Protein AF-A0A529LBP1-F1 (afdb_monomer_lite)

Sequence (134 aa):
TMLRDTFPTLLDEMVVPASADIWESSRFALDLPATAPKAAGGLAQATYELFAGIIEFGLANNLSGIVTVTDTRIERILRLATWPLSRIGQPKQVGNTEAVAGFLDISYASLLRIRWRGRLNGPVLWQPVLIQSA

Structure (mmCIF, N/CA/C/O backbone):
data_AF-A0A529LBP1-F1
#
_entry.id   AF-A0A529LBP1-F1
#
loop_
_atom_site.group_PDB
_atom_site.id
_atom_site.type_symbol
_atom_site.label_atom_id
_atom_site.label_alt_id
_atom_site.label_comp_id
_atom_site.label_asym_id
_atom_site.label_entity_id
_atom_site.label_seq_id
_atom_site.pdbx_PDB_ins_code
_atom_site.Cartn_x
_atom_site.Cartn_y
_atom_site.Cartn_z
_atom_site.occupancy
_atom_site.B_iso_or_equiv
_atom_site.auth_seq_id
_atom_site.auth_comp_id
_atom_site.auth_asym_id
_atom_site.auth_atom_id
_atom_site.pdbx_PDB_model_num
ATOM 1 N N . THR A 1 1 ? -3.919 -4.952 16.369 1.00 86.25 1 THR A N 1
ATOM 2 C CA . THR A 1 1 ? -3.202 -4.372 15.209 1.00 86.25 1 THR A CA 1
ATOM 3 C C . THR A 1 1 ? -2.864 -2.945 15.555 1.00 86.25 1 THR A C 1
ATOM 5 O O . THR A 1 1 ? -3.621 -2.334 16.299 1.00 86.25 1 THR A O 1
ATOM 8 N N . MET A 1 2 ? -1.767 -2.393 15.042 1.00 93.12 2 MET A N 1
ATOM 9 C CA . MET A 1 2 ? -1.345 -1.019 15.344 1.00 93.12 2 MET A CA 1
ATOM 10 C C . MET A 1 2 ? -2.481 -0.012 15.090 1.00 93.12 2 MET A C 1
ATOM 12 O O . MET A 1 2 ? -2.735 0.857 15.917 1.00 93.12 2 MET A O 1
ATOM 16 N N . LEU A 1 3 ? -3.236 -0.169 14.005 1.00 93.06 3 LEU A N 1
ATOM 17 C CA . LEU A 1 3 ? -4.416 0.633 13.702 1.00 93.06 3 LEU A CA 1
ATOM 18 C C . LEU A 1 3 ? -5.468 0.560 14.816 1.00 93.06 3 LEU A C 1
ATOM 20 O O . LEU A 1 3 ? -5.933 1.595 15.275 1.00 93.06 3 LEU A O 1
ATOM 24 N N . ARG A 1 4 ? -5.827 -0.642 15.280 1.00 91.38 4 ARG A N 1
ATOM 25 C CA . ARG A 1 4 ? -6.827 -0.824 16.345 1.00 91.38 4 ARG A CA 1
ATOM 26 C C . ARG A 1 4 ? -6.322 -0.327 17.701 1.00 91.38 4 ARG A C 1
ATOM 28 O O . ARG A 1 4 ? -7.075 0.295 18.438 1.00 91.38 4 ARG A O 1
ATOM 35 N N . ASP A 1 5 ? -5.068 -0.624 18.021 1.00 92.62 5 ASP A N 1
ATOM 36 C CA . ASP A 1 5 ? -4.536 -0.494 19.379 1.00 92.62 5 ASP A CA 1
ATOM 37 C C . ASP A 1 5 ? -3.892 0.884 19.615 1.00 92.62 5 ASP A C 1
ATOM 39 O O . ASP A 1 5 ? -3.828 1.356 20.746 1.00 92.62 5 ASP A O 1
ATOM 43 N N . THR A 1 6 ? -3.408 1.545 18.557 1.00 93.69 6 THR A N 1
ATOM 44 C CA . THR A 1 6 ? -2.696 2.838 18.624 1.00 93.69 6 THR A CA 1
ATOM 45 C C . THR A 1 6 ? -3.434 3.965 17.910 1.00 93.69 6 THR A C 1
ATOM 47 O O . THR A 1 6 ? -3.419 5.098 18.388 1.00 93.69 6 THR A O 1
ATOM 50 N N . PHE A 1 7 ? -4.111 3.680 16.795 1.00 94.06 7 PHE A N 1
ATOM 51 C CA . PHE A 1 7 ? -4.815 4.696 16.002 1.00 94.06 7 PHE A CA 1
ATOM 52 C C . PHE A 1 7 ? -6.329 4.451 15.870 1.00 94.06 7 PHE A C 1
ATOM 54 O O . PHE A 1 7 ? -6.876 4.669 14.784 1.00 94.06 7 PHE A O 1
ATOM 61 N N . PRO A 1 8 ? -7.050 4.048 16.940 1.00 92.81 8 PRO A N 1
ATOM 62 C CA . PRO A 1 8 ? -8.471 3.712 16.835 1.00 92.81 8 PRO A CA 1
ATOM 63 C C . PRO A 1 8 ? -9.316 4.901 16.372 1.00 92.81 8 PRO A C 1
ATOM 65 O O . PRO A 1 8 ? -10.350 4.725 15.739 1.00 92.81 8 PRO A O 1
ATOM 68 N N . THR A 1 9 ? -8.861 6.128 16.630 1.00 93.31 9 THR A N 1
ATOM 69 C CA . THR A 1 9 ? -9.552 7.341 16.194 1.00 93.31 9 THR A CA 1
ATOM 70 C C . THR A 1 9 ? -9.595 7.487 14.675 1.00 93.31 9 THR A C 1
ATOM 72 O O . THR A 1 9 ? -10.489 8.170 14.193 1.00 93.31 9 THR A O 1
ATOM 75 N N . LEU A 1 10 ? -8.703 6.854 13.904 1.00 94.69 10 LEU A N 1
ATOM 76 C CA . LEU A 1 10 ? -8.710 6.907 12.433 1.00 94.69 10 LEU A CA 1
ATOM 77 C C . LEU A 1 10 ? -9.764 5.994 11.786 1.00 94.69 10 LEU A C 1
ATOM 79 O O . LEU A 1 10 ? -9.884 5.975 10.563 1.00 94.69 10 LEU A O 1
ATOM 83 N N . LEU A 1 11 ? -10.503 5.230 12.591 1.00 92.06 11 LEU A N 1
ATOM 84 C CA . LEU A 1 11 ? -11.530 4.302 12.123 1.00 92.06 11 LEU A CA 1
ATOM 85 C C . LEU A 1 11 ? -12.916 4.931 11.990 1.00 92.06 11 LEU A C 1
ATOM 87 O O . LEU A 1 11 ? -13.785 4.329 11.374 1.00 92.06 11 LEU A O 1
ATOM 91 N N . ASP A 1 12 ? -13.127 6.124 12.551 1.00 87.88 12 ASP A N 1
ATOM 92 C CA . ASP A 1 12 ? -14.468 6.697 12.722 1.00 87.88 12 ASP A CA 1
ATOM 93 C C . ASP A 1 12 ? -15.430 5.661 13.344 1.00 87.88 12 ASP A C 1
ATOM 95 O O . ASP A 1 12 ? -15.119 5.098 14.393 1.00 87.88 12 ASP A O 1
ATOM 99 N N . GLU A 1 13 ? -16.577 5.398 12.712 1.00 80.88 13 GLU A N 1
ATOM 100 C CA . GLU A 1 13 ? -17.546 4.372 13.130 1.00 80.88 13 GLU A CA 1
ATOM 101 C C . GLU A 1 13 ? -17.334 3.021 12.420 1.00 80.88 13 GLU A C 1
ATOM 103 O O . GLU A 1 13 ? -18.110 2.081 12.602 1.00 80.88 13 GLU A O 1
ATOM 108 N N . MET A 1 14 ? -16.289 2.901 11.596 1.00 81.31 14 MET A N 1
ATOM 109 C CA . MET A 1 14 ? -16.018 1.703 10.808 1.00 81.31 14 MET A CA 1
ATOM 110 C C . MET A 1 14 ? -15.225 0.672 11.611 1.00 81.31 14 MET A C 1
ATOM 112 O O . MET A 1 14 ? -14.295 0.980 12.356 1.00 81.31 14 MET A O 1
ATOM 116 N N . VAL A 1 15 ? -15.549 -0.603 11.410 1.00 77.25 15 VAL A N 1
ATOM 117 C CA . VAL A 1 15 ? -14.772 -1.709 11.976 1.00 77.25 15 VAL A CA 1
ATOM 118 C C . VAL A 1 15 ? -13.594 -2.014 11.053 1.00 77.25 15 VAL A C 1
ATOM 120 O O . VAL A 1 15 ? -13.755 -2.102 9.836 1.00 77.25 15 VAL A O 1
ATOM 123 N N . VAL A 1 16 ? -12.403 -2.209 11.629 1.00 78.00 16 VAL A N 1
ATOM 124 C 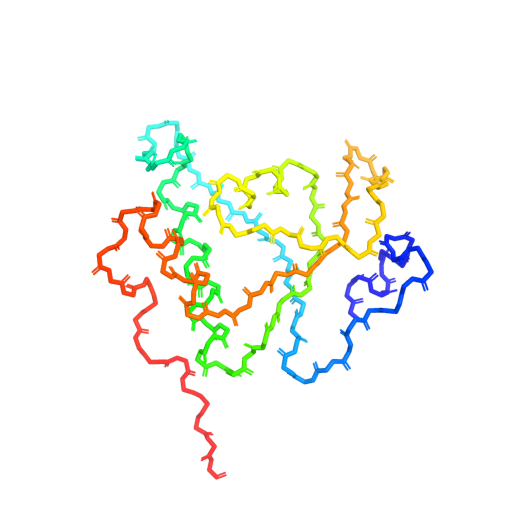CA . VAL A 1 16 ? -11.232 -2.687 10.874 1.00 78.00 16 VAL A CA 1
ATOM 125 C C . VAL A 1 16 ? -11.577 -4.023 10.216 1.00 78.00 16 VAL A C 1
ATOM 127 O O . VAL A 1 16 ? -11.956 -4.944 10.948 1.00 78.00 16 VAL A O 1
ATOM 130 N N . PRO A 1 17 ? -11.385 -4.179 8.894 1.00 76.38 17 PRO A N 1
ATOM 131 C CA . PRO A 1 17 ? -11.466 -5.484 8.256 1.00 76.38 17 PRO A CA 1
ATOM 132 C C . PRO A 1 17 ? -10.523 -6.461 8.965 1.00 76.38 17 PRO A C 1
ATOM 134 O O . PRO A 1 17 ? -9.308 -6.275 8.974 1.00 76.38 17 PRO A O 1
ATOM 137 N N . ALA A 1 18 ? -11.094 -7.468 9.621 1.00 80.62 18 ALA A N 1
ATOM 138 C CA . ALA A 1 18 ? -10.356 -8.471 10.372 1.00 80.62 18 ALA A CA 1
ATOM 139 C C . ALA A 1 18 ? -10.610 -9.829 9.721 1.00 80.62 18 ALA A C 1
ATOM 141 O O . ALA A 1 18 ? -11.599 -10.495 10.017 1.00 80.62 18 ALA A O 1
ATOM 142 N N . SER A 1 19 ? -9.726 -10.196 8.800 1.00 90.88 19 SER A N 1
ATOM 143 C CA . SER A 1 19 ? -9.754 -11.472 8.092 1.00 90.88 19 SER A CA 1
ATOM 144 C C . SER A 1 19 ? -8.332 -12.006 7.945 1.00 90.88 19 SER A C 1
ATOM 146 O O . SER A 1 19 ? -7.375 -11.233 7.973 1.00 90.88 19 SER A O 1
ATOM 148 N N . ALA A 1 20 ? -8.182 -13.324 7.817 1.00 93.44 20 ALA A N 1
ATOM 149 C CA . ALA A 1 20 ? -6.873 -13.976 7.728 1.00 93.44 20 ALA A CA 1
ATOM 150 C C . ALA A 1 20 ? -6.090 -13.592 6.453 1.00 93.44 20 ALA A C 1
ATOM 152 O O . ALA A 1 20 ? -4.861 -13.634 6.447 1.00 93.44 20 ALA A O 1
ATOM 153 N N . ASP A 1 21 ? -6.801 -13.187 5.401 1.00 95.88 21 ASP A N 1
ATOM 154 C CA . ASP A 1 21 ? -6.281 -12.736 4.107 1.00 95.88 21 ASP A CA 1
ATOM 155 C C . ASP A 1 21 ? -6.076 -11.208 4.030 1.00 95.88 21 ASP A C 1
ATOM 157 O O . ASP A 1 21 ? -5.724 -10.687 2.971 1.00 95.88 21 ASP A O 1
ATOM 161 N N . ILE A 1 22 ? -6.279 -10.477 5.134 1.00 95.81 22 ILE A N 1
ATOM 162 C CA . ILE A 1 22 ? -6.049 -9.030 5.217 1.00 95.81 22 ILE A CA 1
ATOM 163 C C . ILE A 1 22 ? -4.988 -8.752 6.272 1.00 95.81 22 ILE A C 1
ATOM 165 O O . ILE A 1 22 ? -5.192 -8.987 7.464 1.00 95.81 22 ILE A O 1
ATOM 169 N N . TRP A 1 23 ? -3.844 -8.232 5.839 1.00 96.50 23 TRP A N 1
ATOM 170 C CA . TRP A 1 23 ? -2.719 -7.955 6.733 1.00 96.50 23 TRP A CA 1
ATOM 171 C C . TRP A 1 23 ? -2.558 -6.465 6.990 1.00 96.50 23 TRP A C 1
ATOM 173 O O . TRP A 1 23 ? -3.008 -5.627 6.216 1.00 96.50 23 TRP A O 1
ATOM 183 N N . GLU A 1 24 ? -1.894 -6.119 8.088 1.00 95.81 24 GLU A N 1
ATOM 184 C CA . GLU A 1 24 ? -1.532 -4.736 8.375 1.00 95.81 24 GLU A CA 1
ATOM 185 C C . GLU A 1 24 ? -0.090 -4.451 7.940 1.00 95.81 24 GLU A C 1
ATOM 187 O O . GLU A 1 24 ? 0.824 -5.194 8.299 1.00 95.81 24 GLU A O 1
ATOM 192 N N . SER A 1 25 ? 0.133 -3.348 7.219 1.00 95.38 25 SER A N 1
ATOM 193 C CA . SER A 1 25 ? 1.479 -2.848 6.917 1.00 95.38 25 SER A CA 1
ATOM 194 C C . SER A 1 25 ? 1.787 -1.538 7.638 1.00 95.38 25 SER A C 1
ATOM 196 O O . SER A 1 25 ? 0.925 -0.680 7.854 1.00 95.38 25 SER A O 1
ATOM 198 N N . SER A 1 26 ? 3.068 -1.350 7.948 1.00 93.56 26 SER A N 1
ATOM 199 C CA . SER A 1 26 ? 3.616 -0.113 8.505 1.00 93.56 26 SER A CA 1
ATOM 200 C C . SER A 1 26 ? 4.997 0.178 7.908 1.00 93.56 26 SER A C 1
ATOM 202 O O . SER A 1 26 ? 5.586 -0.676 7.249 1.00 93.56 26 SER A O 1
ATOM 204 N N . ARG A 1 27 ? 5.524 1.385 8.157 1.00 91.31 27 ARG A N 1
ATOM 205 C CA . ARG A 1 27 ? 6.894 1.801 7.791 1.00 91.31 27 ARG A CA 1
ATOM 206 C C . ARG A 1 27 ? 7.208 1.762 6.289 1.00 91.31 27 ARG A C 1
ATOM 208 O O . ARG A 1 27 ? 8.268 1.295 5.882 1.00 91.31 27 ARG A O 1
ATOM 215 N N . PHE A 1 28 ? 6.329 2.319 5.459 1.00 89.62 28 PHE A N 1
ATOM 216 C CA . PHE A 1 28 ? 6.697 2.624 4.076 1.00 89.62 28 PHE A CA 1
ATOM 217 C C . PHE A 1 28 ? 7.776 3.708 4.047 1.00 89.62 28 PHE A C 1
ATOM 219 O O . PHE A 1 28 ? 7.510 4.863 4.373 1.00 89.62 28 PHE A O 1
ATOM 226 N N . ALA A 1 29 ? 8.993 3.327 3.670 1.00 91.81 29 ALA A N 1
ATOM 227 C CA . ALA A 1 29 ? 10.142 4.217 3.638 1.00 91.81 29 ALA A CA 1
ATOM 228 C C . ALA A 1 29 ? 11.037 3.898 2.439 1.00 91.81 29 ALA A C 1
ATOM 230 O O . ALA A 1 29 ? 11.190 2.743 2.046 1.00 91.81 29 ALA A O 1
ATOM 231 N N . LEU A 1 30 ? 11.622 4.946 1.867 1.00 91.75 30 LEU A N 1
ATOM 232 C CA . LEU A 1 30 ? 12.596 4.877 0.787 1.00 91.75 30 LEU A CA 1
ATOM 233 C C . LEU A 1 30 ? 13.689 5.894 1.097 1.00 91.75 30 LEU A C 1
ATOM 235 O O . LEU A 1 30 ? 13.382 7.066 1.312 1.00 91.75 30 LEU A O 1
ATOM 239 N N . ASP A 1 31 ? 14.938 5.447 1.096 1.00 94.19 31 ASP A N 1
ATOM 240 C CA . ASP A 1 31 ? 16.102 6.326 1.148 1.00 94.19 31 ASP A CA 1
ATOM 241 C C . ASP A 1 31 ? 16.683 6.427 -0.262 1.00 94.19 31 ASP A C 1
ATOM 243 O O . ASP A 1 31 ? 17.183 5.446 -0.814 1.00 94.19 31 ASP A O 1
ATOM 247 N N . LEU A 1 32 ? 16.497 7.583 -0.900 1.00 91.94 32 LEU A N 1
ATOM 248 C CA . LEU A 1 32 ? 16.807 7.779 -2.311 1.00 91.94 32 LEU A CA 1
ATOM 249 C C . LEU A 1 32 ? 17.583 9.080 -2.511 1.00 91.94 32 LEU A C 1
ATOM 251 O O . LEU A 1 32 ? 17.141 10.129 -2.033 1.00 91.94 32 LEU A O 1
ATOM 255 N N . PRO A 1 33 ? 18.677 9.066 -3.293 1.00 92.50 33 PRO A N 1
ATOM 256 C CA . PRO A 1 33 ? 19.356 10.295 -3.675 1.00 92.50 33 PRO A CA 1
ATOM 257 C C . PRO A 1 33 ? 18.473 11.142 -4.604 1.00 92.50 33 PRO A C 1
ATOM 259 O O . PRO A 1 33 ? 17.595 10.634 -5.305 1.00 92.50 33 PRO A O 1
ATOM 262 N N . ALA A 1 34 ? 18.747 12.447 -4.687 1.00 88.56 34 ALA A N 1
ATOM 263 C CA . ALA A 1 34 ? 18.018 13.357 -5.581 1.00 88.56 34 ALA A CA 1
ATOM 264 C C . ALA A 1 34 ? 18.104 12.947 -7.067 1.00 88.56 34 ALA A C 1
ATOM 266 O O . ALA A 1 34 ? 17.190 13.220 -7.844 1.00 88.56 34 ALA A O 1
ATOM 267 N N . THR A 1 35 ? 19.181 12.257 -7.443 1.00 92.19 35 THR A N 1
ATOM 268 C CA . THR A 1 35 ? 19.445 11.729 -8.788 1.00 92.19 35 THR A CA 1
ATOM 269 C C . THR A 1 35 ? 18.751 10.395 -9.074 1.00 92.19 35 THR A C 1
ATOM 271 O O . THR A 1 35 ? 18.932 9.845 -10.160 1.00 92.19 35 THR A O 1
ATOM 274 N N . ALA A 1 36 ? 17.973 9.854 -8.128 1.00 92.81 36 ALA A N 1
ATOM 275 C CA . ALA A 1 36 ? 17.315 8.565 -8.295 1.00 92.81 36 ALA A CA 1
ATOM 276 C C . ALA A 1 36 ? 16.426 8.543 -9.557 1.00 92.81 36 ALA A C 1
ATOM 278 O O . ALA A 1 36 ? 15.663 9.495 -9.782 1.00 92.81 36 ALA A O 1
ATOM 279 N N . PRO A 1 37 ? 16.468 7.451 -10.349 1.00 92.00 37 PRO A N 1
ATOM 280 C CA . PRO A 1 37 ? 15.664 7.317 -11.555 1.00 92.00 37 PRO A CA 1
ATOM 281 C C . PRO A 1 37 ? 14.181 7.563 -11.284 1.00 92.00 37 PRO A C 1
ATOM 283 O O . PRO A 1 37 ? 13.621 7.094 -10.287 1.00 92.00 37 PRO A O 1
ATOM 286 N N . LYS A 1 38 ? 13.532 8.303 -12.184 1.00 92.94 38 LYS A N 1
ATOM 287 C CA . LYS A 1 38 ? 12.092 8.563 -12.140 1.00 92.94 38 LYS A CA 1
ATOM 288 C C . LYS A 1 38 ? 11.372 7.720 -13.186 1.00 92.94 38 LYS A C 1
ATOM 290 O O . LYS A 1 38 ? 11.859 7.555 -14.302 1.00 92.94 38 LYS A O 1
ATOM 295 N N . ALA A 1 39 ? 10.190 7.235 -12.831 1.00 91.88 39 ALA A N 1
ATOM 296 C CA . ALA A 1 39 ? 9.279 6.555 -13.744 1.00 91.88 39 ALA A CA 1
ATOM 297 C C . ALA A 1 39 ? 8.097 7.475 -14.108 1.00 91.88 39 ALA A C 1
ATOM 299 O O . ALA A 1 39 ? 8.176 8.702 -13.966 1.00 91.88 39 ALA A O 1
ATOM 300 N N . ALA A 1 40 ? 6.999 6.915 -14.630 1.00 87.50 40 ALA A N 1
ATOM 301 C CA . ALA A 1 40 ? 5.842 7.721 -15.007 1.00 87.50 40 ALA A CA 1
ATOM 302 C C . ALA A 1 40 ? 5.294 8.514 -13.803 1.00 87.50 40 ALA A C 1
ATOM 304 O O . ALA A 1 40 ? 5.374 8.076 -12.655 1.00 87.50 40 ALA A O 1
ATOM 305 N N . GLY A 1 41 ? 4.736 9.700 -14.058 1.00 83.38 41 GLY A N 1
ATOM 306 C CA . GLY A 1 41 ? 4.151 10.540 -13.005 1.00 83.38 41 GLY A CA 1
ATOM 307 C C . GLY A 1 41 ? 5.163 11.206 -12.061 1.00 83.38 41 GLY A C 1
ATOM 308 O O . GLY A 1 41 ? 4.754 11.754 -11.042 1.00 83.38 41 GLY A O 1
ATOM 309 N N . GLY A 1 42 ? 6.466 11.169 -12.374 1.00 90.06 42 GLY A N 1
ATOM 310 C CA . GLY A 1 42 ? 7.511 11.880 -11.622 1.00 90.06 42 GLY A CA 1
ATOM 311 C C . GLY A 1 42 ? 7.913 11.232 -10.290 1.00 90.06 42 GLY A C 1
ATOM 312 O O . GLY A 1 42 ? 8.732 11.790 -9.558 1.00 90.06 42 GLY A O 1
ATOM 313 N N . LEU A 1 43 ? 7.366 10.055 -9.970 1.00 94.50 43 LEU A N 1
ATOM 314 C CA . LEU A 1 43 ? 7.771 9.265 -8.807 1.00 94.50 43 LEU A CA 1
ATOM 315 C C . LEU A 1 43 ? 9.085 8.528 -9.082 1.00 94.50 43 LEU A C 1
ATOM 317 O O . LEU A 1 43 ? 9.419 8.236 -10.231 1.00 94.50 43 LEU A O 1
ATOM 321 N N . ALA A 1 44 ? 9.838 8.234 -8.021 1.00 95.12 44 ALA A N 1
ATOM 322 C CA . ALA A 1 44 ? 11.039 7.421 -8.148 1.00 95.12 44 ALA A CA 1
ATOM 323 C C . ALA A 1 44 ? 10.680 5.995 -8.582 1.00 95.12 44 ALA A C 1
ATOM 325 O O . ALA A 1 44 ? 9.662 5.451 -8.156 1.00 95.12 44 ALA A O 1
ATOM 326 N N . GLN A 1 45 ? 11.530 5.382 -9.403 1.00 95.62 45 GLN A N 1
ATOM 327 C CA . GLN A 1 45 ? 11.337 4.005 -9.853 1.00 95.62 45 GLN A CA 1
ATOM 328 C C . GLN A 1 45 ? 11.252 3.036 -8.662 1.00 95.62 45 GLN A C 1
ATOM 330 O O . GLN A 1 45 ? 10.329 2.230 -8.600 1.00 95.62 45 GLN A O 1
ATOM 335 N N . ALA A 1 46 ? 12.106 3.226 -7.650 1.00 96.00 46 ALA A N 1
ATOM 336 C CA . ALA A 1 46 ? 12.096 2.451 -6.409 1.00 96.00 46 ALA A CA 1
ATOM 337 C C . ALA A 1 46 ? 10.757 2.505 -5.643 1.00 96.00 46 ALA A C 1
ATOM 339 O O . ALA A 1 46 ? 10.421 1.578 -4.913 1.00 96.00 46 ALA A O 1
ATOM 340 N N . THR A 1 47 ? 9.947 3.558 -5.822 1.00 96.75 47 THR A N 1
ATOM 341 C CA . THR A 1 47 ? 8.587 3.608 -5.258 1.00 96.75 47 THR A CA 1
ATOM 342 C C . THR A 1 47 ? 7.671 2.579 -5.910 1.00 96.75 47 THR A C 1
ATOM 344 O O . THR A 1 47 ? 6.921 1.896 -5.217 1.00 96.75 47 THR A O 1
ATOM 347 N N . TYR A 1 48 ? 7.752 2.436 -7.233 1.00 97.56 48 TYR A N 1
ATOM 348 C CA . TYR A 1 48 ? 6.998 1.412 -7.950 1.00 97.56 48 TYR A CA 1
ATOM 349 C C . TYR A 1 48 ? 7.510 0.013 -7.639 1.00 97.56 48 TYR A C 1
ATOM 351 O O . TYR A 1 48 ? 6.700 -0.898 -7.517 1.00 97.56 48 TYR A O 1
ATOM 359 N N . GLU A 1 49 ? 8.822 -0.155 -7.477 1.00 96.88 49 GLU A N 1
ATOM 360 C CA . GLU A 1 49 ? 9.417 -1.433 -7.076 1.00 96.88 49 GLU A CA 1
ATOM 361 C C . GLU A 1 49 ? 8.936 -1.845 -5.682 1.00 96.88 49 GLU A C 1
ATOM 363 O O . GLU A 1 49 ? 8.466 -2.965 -5.509 1.00 96.88 49 GLU A O 1
ATOM 368 N N . LEU A 1 50 ? 8.930 -0.926 -4.710 1.00 96.94 50 LEU A N 1
ATOM 369 C CA . LEU A 1 50 ? 8.393 -1.197 -3.375 1.00 96.94 50 LEU A CA 1
ATOM 370 C C . LEU A 1 50 ? 6.916 -1.616 -3.430 1.00 96.94 50 LEU A C 1
ATOM 372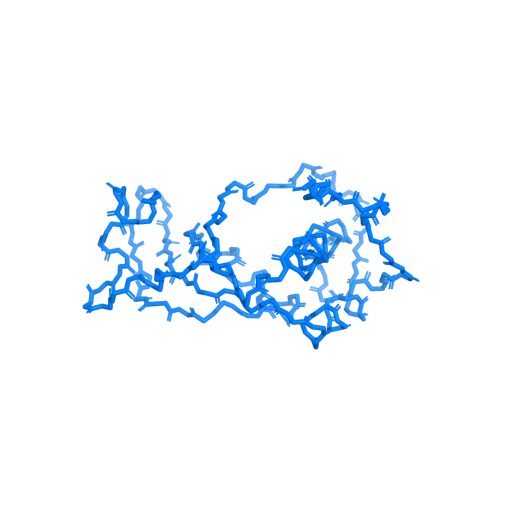 O O . LEU A 1 50 ? 6.544 -2.635 -2.852 1.00 96.94 50 LEU A O 1
ATOM 376 N N . PHE A 1 51 ? 6.072 -0.866 -4.145 1.00 97.50 51 PHE A N 1
ATOM 377 C CA . PHE A 1 51 ? 4.648 -1.198 -4.269 1.00 97.50 51 PHE A CA 1
ATOM 378 C C . PHE A 1 51 ? 4.415 -2.514 -5.016 1.00 97.50 51 PHE A C 1
ATOM 380 O O . PHE A 1 51 ? 3.593 -3.319 -4.582 1.00 97.50 51 PHE A O 1
ATOM 387 N N . ALA A 1 52 ? 5.159 -2.772 -6.094 1.00 97.50 52 ALA A N 1
ATOM 388 C CA . ALA A 1 52 ? 5.096 -4.041 -6.812 1.00 97.50 52 ALA A CA 1
ATOM 389 C C . ALA A 1 52 ? 5.476 -5.202 -5.893 1.00 97.50 52 ALA A C 1
ATOM 391 O O . ALA A 1 52 ? 4.767 -6.200 -5.878 1.00 97.50 52 ALA A O 1
ATOM 392 N N . GLY A 1 53 ? 6.526 -5.047 -5.082 1.00 96.56 53 GLY A N 1
ATOM 393 C CA . GLY A 1 53 ? 6.974 -6.076 -4.147 1.00 96.56 53 GLY A CA 1
ATOM 394 C C . GLY A 1 53 ? 5.928 -6.389 -3.085 1.00 96.56 53 GLY A C 1
ATOM 395 O O . GLY A 1 53 ? 5.676 -7.553 -2.795 1.00 96.56 53 GLY A O 1
ATOM 396 N N . ILE A 1 54 ? 5.246 -5.370 -2.560 1.00 97.00 54 ILE A N 1
ATOM 397 C CA . ILE A 1 54 ? 4.148 -5.568 -1.607 1.00 97.00 54 ILE A CA 1
ATOM 398 C C . ILE A 1 54 ? 2.991 -6.347 -2.251 1.00 97.00 54 ILE A C 1
ATOM 400 O O . ILE A 1 54 ? 2.470 -7.283 -1.645 1.00 97.00 54 ILE A O 1
ATOM 404 N N . ILE A 1 55 ? 2.605 -5.998 -3.483 1.00 97.88 55 ILE A N 1
ATOM 405 C CA . ILE A 1 55 ? 1.519 -6.692 -4.189 1.00 97.88 55 ILE A CA 1
ATOM 406 C C . ILE A 1 55 ? 1.932 -8.121 -4.565 1.00 97.88 55 ILE A C 1
ATOM 408 O O . ILE A 1 55 ? 1.150 -9.047 -4.380 1.00 97.88 55 ILE A O 1
ATOM 412 N N . GLU A 1 56 ? 3.157 -8.323 -5.053 1.00 97.12 56 GLU A N 1
ATOM 413 C CA . GLU A 1 56 ? 3.715 -9.646 -5.361 1.00 97.12 56 GLU A CA 1
ATOM 414 C C . GLU A 1 56 ? 3.745 -10.543 -4.122 1.00 97.12 56 GLU A C 1
ATOM 416 O O . GLU A 1 56 ? 3.318 -11.695 -4.189 1.00 97.12 56 GLU A O 1
ATOM 421 N N . PHE A 1 57 ? 4.185 -10.002 -2.985 1.00 96.25 57 PHE A N 1
ATOM 422 C CA . PHE A 1 57 ? 4.169 -10.706 -1.708 1.00 96.25 57 PHE A CA 1
ATOM 423 C C . PHE A 1 57 ? 2.745 -11.075 -1.285 1.00 96.25 57 PHE A C 1
ATOM 425 O O . PHE A 1 57 ? 2.498 -12.216 -0.894 1.00 96.25 57 PHE A O 1
ATOM 432 N N . GLY A 1 58 ? 1.805 -10.132 -1.381 1.00 96.62 58 GLY A N 1
ATOM 433 C CA . GLY A 1 58 ? 0.413 -10.382 -1.027 1.00 96.62 58 GLY A CA 1
ATOM 434 C C . GLY A 1 58 ? -0.222 -11.464 -1.901 1.00 96.62 58 GLY A C 1
ATOM 435 O O . GLY A 1 58 ? -0.827 -12.391 -1.370 1.00 96.62 58 GLY A O 1
ATOM 436 N N . LEU A 1 59 ? -0.003 -11.417 -3.219 1.00 96.44 59 LEU A N 1
ATOM 437 C CA . LEU A 1 59 ? -0.479 -12.445 -4.149 1.00 96.44 59 LEU A CA 1
ATOM 438 C C . LEU A 1 59 ? 0.110 -13.824 -3.824 1.00 96.44 59 LEU A C 1
ATOM 440 O O . LEU A 1 59 ? -0.616 -14.813 -3.834 1.00 96.44 59 LEU A O 1
ATOM 444 N N . ALA A 1 60 ? 1.403 -13.896 -3.490 1.00 95.00 60 ALA A N 1
ATOM 445 C CA . ALA A 1 60 ? 2.057 -15.152 -3.121 1.00 95.00 60 ALA A CA 1
ATOM 446 C C . ALA A 1 60 ? 1.518 -15.764 -1.812 1.00 95.00 60 ALA A C 1
ATOM 448 O O . ALA A 1 60 ? 1.588 -16.978 -1.637 1.00 95.00 60 ALA A O 1
ATOM 449 N N . ASN A 1 61 ? 0.967 -14.941 -0.914 1.00 94.81 61 ASN A N 1
ATOM 450 C CA . ASN A 1 61 ? 0.401 -15.365 0.370 1.00 94.81 61 ASN A CA 1
ATOM 451 C C . ASN A 1 61 ? -1.138 -15.413 0.369 1.00 94.81 61 ASN A C 1
ATOM 453 O O . ASN A 1 61 ? -1.741 -15.538 1.431 1.00 94.81 61 ASN A O 1
ATOM 457 N N . ASN A 1 62 ? -1.777 -15.328 -0.804 1.00 95.81 62 ASN A N 1
ATOM 458 C CA . ASN A 1 62 ? -3.237 -15.301 -0.951 1.00 95.81 62 ASN A CA 1
ATOM 459 C C . ASN A 1 62 ? -3.921 -14.187 -0.135 1.00 95.81 62 ASN A C 1
ATOM 461 O O . ASN A 1 62 ? -5.015 -14.383 0.392 1.00 95.81 62 ASN A O 1
ATOM 465 N N . LEU A 1 63 ? -3.280 -13.022 -0.021 1.00 97.50 63 LEU A N 1
ATOM 466 C CA . LEU A 1 63 ? -3.888 -11.853 0.606 1.00 97.50 63 LEU A CA 1
ATOM 467 C C . LEU A 1 63 ? -4.846 -11.175 -0.374 1.00 97.50 63 LEU A C 1
ATOM 469 O O . LEU A 1 63 ? -4.509 -10.990 -1.544 1.00 97.50 63 LEU A O 1
ATOM 473 N N . SER A 1 64 ? -6.006 -10.750 0.115 1.00 96.62 64 SER A N 1
ATOM 474 C CA . SER A 1 64 ? -6.936 -9.899 -0.640 1.00 96.62 64 SER A CA 1
ATOM 475 C C . SER A 1 64 ? -6.632 -8.415 -0.458 1.00 96.62 64 SER A C 1
ATOM 477 O O . SER A 1 64 ? -6.989 -7.587 -1.301 1.00 96.62 64 SER A O 1
ATOM 479 N N . GLY A 1 65 ? -5.928 -8.054 0.614 1.00 96.75 65 GLY A N 1
ATOM 480 C CA . GLY A 1 65 ? -5.597 -6.665 0.853 1.00 96.75 65 GLY A CA 1
ATOM 481 C C . GLY A 1 65 ? -4.669 -6.397 2.015 1.00 96.75 65 GLY A C 1
ATOM 482 O O . GLY A 1 65 ? -4.314 -7.270 2.808 1.00 96.75 65 GLY A O 1
ATOM 483 N N . ILE A 1 66 ? -4.299 -5.128 2.107 1.00 96.81 66 ILE A N 1
ATOM 484 C CA . ILE A 1 66 ? -3.484 -4.592 3.183 1.00 96.81 66 ILE A CA 1
ATOM 485 C C . ILE A 1 66 ? -4.201 -3.402 3.794 1.00 96.81 66 ILE A C 1
ATOM 487 O O . ILE A 1 66 ? -4.587 -2.466 3.099 1.00 96.81 66 ILE A O 1
ATOM 491 N N . VAL A 1 67 ? -4.334 -3.413 5.111 1.00 96.69 67 VAL A N 1
ATOM 492 C CA . VAL A 1 67 ? -4.740 -2.245 5.881 1.00 96.69 67 VAL A CA 1
ATOM 493 C C . VAL A 1 67 ? -3.491 -1.492 6.321 1.00 96.69 67 VAL A C 1
ATOM 495 O O . VAL A 1 67 ? -2.501 -2.084 6.744 1.00 96.69 67 VAL A O 1
ATOM 498 N N . THR A 1 68 ? -3.514 -0.169 6.218 1.00 96.44 68 THR A N 1
ATOM 499 C CA . THR A 1 68 ? -2.378 0.657 6.625 1.00 96.44 68 THR A CA 1
ATOM 500 C C . THR A 1 68 ? -2.831 1.988 7.207 1.00 96.44 68 THR A C 1
ATOM 502 O O . THR A 1 68 ? -3.882 2.521 6.843 1.00 96.44 68 THR A O 1
ATOM 505 N N . VAL A 1 69 ? -2.009 2.525 8.108 1.00 96.69 69 VAL A N 1
ATOM 506 C CA . VAL A 1 69 ? -2.066 3.918 8.553 1.00 96.69 69 VAL A CA 1
ATOM 507 C C . VAL A 1 69 ? -0.948 4.662 7.852 1.00 96.69 69 VAL A C 1
ATOM 509 O O . VAL A 1 69 ? 0.220 4.279 7.945 1.00 96.69 69 VAL A O 1
ATOM 512 N N . THR A 1 70 ? -1.295 5.731 7.149 1.00 96.44 70 THR A N 1
ATOM 513 C CA . THR A 1 70 ? -0.318 6.510 6.396 1.00 96.44 70 THR A CA 1
ATOM 514 C C . THR A 1 70 ? -0.661 7.991 6.401 1.00 96.44 70 THR A C 1
ATOM 516 O O . THR A 1 70 ? -1.782 8.368 6.731 1.00 96.44 70 THR A O 1
ATOM 519 N N . ASP A 1 71 ? 0.305 8.847 6.075 1.00 96.44 71 ASP A N 1
ATOM 520 C CA . ASP A 1 71 ? 0.031 10.276 5.940 1.00 96.44 71 ASP A CA 1
ATOM 521 C C . ASP A 1 71 ? -0.686 10.573 4.604 1.00 96.44 71 ASP A C 1
ATOM 523 O O . ASP A 1 71 ? -0.600 9.816 3.627 1.00 96.44 71 ASP A O 1
ATOM 527 N N . THR A 1 72 ? -1.391 11.702 4.520 1.00 96.88 72 THR A N 1
ATOM 528 C CA . THR A 1 72 ? -2.098 12.087 3.280 1.00 96.88 72 THR A CA 1
ATOM 529 C C . THR A 1 72 ? -1.146 12.371 2.106 1.00 96.88 72 THR A C 1
ATOM 531 O O . THR A 1 72 ? -1.552 12.384 0.936 1.00 96.88 72 THR A O 1
ATOM 534 N N . ARG A 1 73 ? 0.160 12.522 2.367 1.00 95.50 73 ARG A N 1
ATOM 535 C CA . ARG A 1 73 ? 1.199 12.661 1.338 1.00 95.50 73 ARG A CA 1
ATOM 536 C C . ARG A 1 73 ? 1.531 11.312 0.694 1.00 95.50 73 ARG A C 1
ATOM 538 O O . ARG A 1 73 ? 1.646 11.270 -0.531 1.00 95.50 73 ARG A O 1
ATOM 545 N N . ILE A 1 74 ? 1.642 10.229 1.457 1.00 96.44 74 ILE A N 1
ATOM 546 C CA . ILE A 1 74 ? 1.806 8.863 0.957 1.00 96.44 74 ILE A CA 1
ATOM 547 C C . ILE A 1 74 ? 0.521 8.411 0.267 1.00 96.44 74 ILE A C 1
ATOM 549 O O . ILE A 1 74 ? 0.607 7.846 -0.819 1.00 96.44 74 ILE A O 1
ATOM 553 N N . GLU A 1 75 ? -0.664 8.741 0.792 1.00 97.44 75 GLU A N 1
ATOM 554 C CA . GLU A 1 75 ? -1.934 8.495 0.090 1.00 97.44 75 GLU A CA 1
ATOM 555 C C . GLU A 1 75 ? -1.926 9.107 -1.325 1.00 97.44 75 GLU A C 1
ATOM 557 O O . GLU A 1 75 ? -2.325 8.481 -2.314 1.00 97.44 75 GLU A O 1
ATOM 562 N N . ARG A 1 76 ? -1.411 10.335 -1.459 1.00 96.56 76 ARG A N 1
ATOM 563 C CA . ARG A 1 76 ? -1.228 10.975 -2.766 1.00 96.56 76 ARG A CA 1
ATOM 564 C C . ARG A 1 76 ? -0.237 10.212 -3.650 1.00 96.56 76 ARG A C 1
ATOM 566 O O . ARG A 1 76 ? -0.484 10.102 -4.849 1.00 96.56 76 ARG A O 1
ATOM 573 N N . ILE A 1 77 ? 0.862 9.701 -3.095 1.00 96.69 77 ILE A N 1
ATOM 574 C CA . ILE A 1 77 ? 1.849 8.895 -3.836 1.00 96.69 77 ILE A CA 1
ATOM 575 C C . ILE A 1 77 ? 1.219 7.585 -4.325 1.00 96.69 77 ILE A C 1
ATOM 577 O O . ILE A 1 77 ? 1.362 7.254 -5.499 1.00 96.69 77 ILE A O 1
ATOM 581 N N . LEU A 1 78 ? 0.461 6.896 -3.473 1.00 97.44 78 LEU A N 1
ATOM 582 C CA . LEU A 1 78 ? -0.303 5.688 -3.799 1.00 97.44 78 LEU A CA 1
ATOM 583 C C . LEU A 1 78 ? -1.272 5.938 -4.967 1.00 97.44 78 LEU A C 1
ATOM 585 O O . LEU A 1 78 ? -1.266 5.219 -5.972 1.00 97.44 78 LEU A O 1
ATOM 589 N N . ARG A 1 79 ? -2.028 7.043 -4.908 1.00 97.06 79 ARG A N 1
ATOM 590 C CA . ARG A 1 79 ? -2.916 7.467 -6.001 1.00 97.06 79 ARG A CA 1
ATOM 591 C C . ARG A 1 79 ? -2.156 7.738 -7.302 1.00 97.06 79 ARG A C 1
ATOM 593 O O . ARG A 1 79 ? -2.582 7.272 -8.357 1.00 97.06 79 ARG A O 1
ATOM 600 N N . LEU A 1 80 ? -1.038 8.467 -7.243 1.00 96.12 80 LEU A N 1
ATOM 601 C CA . LEU A 1 80 ? -0.197 8.749 -8.417 1.00 96.12 80 LEU A CA 1
ATOM 602 C C . LEU A 1 80 ? 0.394 7.475 -9.027 1.00 96.12 80 LEU A C 1
ATOM 604 O O . LEU A 1 80 ? 0.489 7.370 -10.250 1.00 96.12 80 LEU A O 1
ATOM 608 N N . ALA A 1 81 ? 0.727 6.496 -8.187 1.00 96.62 81 ALA A N 1
ATOM 609 C CA . ALA A 1 81 ? 1.223 5.201 -8.617 1.00 96.62 81 ALA A CA 1
ATOM 610 C C . ALA A 1 81 ? 0.131 4.293 -9.207 1.00 96.62 81 ALA A C 1
ATOM 612 O O . ALA A 1 81 ? 0.456 3.226 -9.712 1.00 96.62 81 ALA A O 1
ATOM 613 N N . THR A 1 82 ? -1.142 4.714 -9.220 1.00 96.88 82 THR A N 1
ATOM 614 C CA . THR A 1 82 ? -2.323 3.941 -9.670 1.00 96.88 82 THR A CA 1
ATOM 615 C C . THR A 1 82 ? -2.696 2.748 -8.783 1.00 96.88 82 THR A C 1
ATOM 617 O O . THR A 1 82 ? -3.345 1.792 -9.227 1.00 96.88 82 THR A O 1
ATOM 620 N N . TRP A 1 83 ? -2.356 2.859 -7.499 1.00 97.69 83 TRP A N 1
ATOM 621 C CA . TRP A 1 83 ? -2.746 1.938 -6.437 1.00 97.69 83 TRP A CA 1
ATOM 622 C C . TRP A 1 83 ? -3.412 2.726 -5.298 1.00 97.69 83 TRP A C 1
ATOM 624 O O . TRP A 1 83 ? -2.786 2.996 -4.278 1.00 97.69 83 TRP A O 1
ATOM 634 N N . PRO A 1 84 ? -4.643 3.229 -5.522 1.00 97.62 84 PRO A N 1
ATOM 635 C CA . PRO A 1 84 ? -5.290 4.155 -4.601 1.00 97.62 84 PRO A CA 1
ATOM 636 C C . PRO A 1 84 ? -5.664 3.476 -3.280 1.00 97.62 84 PRO A C 1
ATOM 638 O O . PRO A 1 84 ? -6.090 2.324 -3.260 1.00 97.62 84 PRO A O 1
ATOM 641 N N . LEU A 1 85 ? -5.551 4.236 -2.192 1.00 97.50 85 LEU A N 1
ATOM 642 C CA . LEU A 1 85 ? -6.000 3.838 -0.862 1.00 97.50 85 LEU A CA 1
ATOM 643 C C . LEU A 1 85 ? -7.521 4.031 -0.748 1.00 97.50 85 LEU A C 1
ATOM 645 O O . LEU A 1 85 ? -8.007 5.157 -0.866 1.00 97.50 85 LEU A O 1
ATOM 649 N N . SER A 1 86 ? -8.267 2.963 -0.471 1.00 95.94 86 SER A N 1
ATOM 650 C CA . SER A 1 86 ? -9.674 3.066 -0.070 1.00 95.94 86 SER A CA 1
ATOM 651 C C . SER A 1 86 ? -9.733 3.458 1.402 1.00 95.94 86 SER A C 1
ATOM 653 O O . SER A 1 86 ? -9.454 2.638 2.275 1.00 95.94 86 SER A O 1
ATOM 655 N N . ARG A 1 87 ? -10.041 4.725 1.689 1.00 95.31 87 ARG A N 1
ATOM 656 C CA . ARG A 1 87 ? -10.099 5.250 3.062 1.00 95.31 87 ARG A CA 1
ATOM 657 C C . ARG A 1 87 ? -11.135 4.496 3.903 1.00 95.31 87 ARG A C 1
ATOM 659 O O . ARG A 1 87 ? -12.248 4.266 3.441 1.00 95.31 87 ARG A O 1
ATOM 666 N N . ILE A 1 88 ? -10.762 4.155 5.135 1.00 94.56 88 ILE A N 1
ATOM 667 C CA . ILE A 1 88 ? -11.661 3.570 6.145 1.00 94.56 88 ILE A CA 1
ATOM 668 C C . ILE A 1 88 ? -12.348 4.683 6.945 1.00 94.56 88 ILE A C 1
ATOM 670 O O . ILE A 1 88 ? -13.534 4.585 7.230 1.00 94.56 88 ILE A O 1
ATOM 674 N N . GLY A 1 89 ? -11.616 5.754 7.253 1.00 92.62 89 GLY A N 1
ATOM 675 C CA . GLY A 1 89 ? -12.126 6.937 7.941 1.00 92.62 89 GLY A CA 1
ATOM 676 C C . GLY A 1 89 ? -11.578 8.227 7.338 1.00 92.62 89 GLY A C 1
ATOM 677 O O . GLY A 1 89 ? -10.741 8.212 6.425 1.00 92.62 89 GLY A O 1
ATOM 678 N N . GLN A 1 90 ? -12.059 9.361 7.836 1.00 95.50 90 GLN A N 1
ATOM 679 C CA . GLN A 1 90 ? -11.555 10.671 7.438 1.00 95.50 90 GLN A CA 1
ATOM 680 C C . GLN A 1 90 ? -10.127 10.894 7.958 1.00 95.50 90 GLN A C 1
ATOM 682 O O . GLN A 1 90 ? -9.783 10.407 9.039 1.00 95.50 90 GLN A O 1
ATOM 687 N N . PRO A 1 91 ? -9.283 11.642 7.221 1.00 97.25 91 PRO A N 1
ATOM 688 C CA . PRO A 1 91 ? -7.976 12.035 7.725 1.00 97.25 91 PRO A CA 1
ATOM 689 C C . PRO A 1 91 ? -8.089 12.829 9.032 1.00 97.25 91 PRO A C 1
ATOM 691 O O . PRO A 1 91 ? -8.998 13.646 9.196 1.00 97.25 91 PRO A O 1
ATOM 694 N N . LYS A 1 92 ? -7.164 12.598 9.967 1.00 97.50 92 LYS A N 1
ATOM 695 C CA . LYS A 1 92 ? -7.094 13.308 11.254 1.00 97.50 92 LYS A CA 1
ATOM 696 C C . LYS A 1 92 ? -5.664 13.713 11.567 1.00 97.50 92 LYS A C 1
ATOM 698 O O . LYS A 1 92 ? -4.707 13.057 11.158 1.00 97.50 92 LYS A O 1
ATOM 703 N N . GLN A 1 93 ? -5.517 14.782 12.341 1.00 97.62 93 GLN A N 1
ATOM 704 C CA . GLN A 1 93 ? -4.214 15.218 12.822 1.00 97.62 93 GLN A CA 1
ATOM 705 C C . GLN A 1 93 ? -3.646 14.196 13.821 1.00 97.62 93 GLN A C 1
ATOM 707 O O . GLN A 1 93 ? -4.262 13.912 14.848 1.00 97.62 93 GLN A O 1
ATOM 712 N N . VAL A 1 94 ? -2.457 13.668 13.532 1.00 95.00 94 VAL A N 1
ATOM 713 C CA . VAL A 1 94 ? -1.695 12.764 14.402 1.00 95.00 94 VAL A CA 1
ATOM 714 C C . VAL A 1 94 ? -0.274 13.309 14.516 1.00 95.00 94 VAL A C 1
ATOM 716 O O . VAL A 1 94 ? 0.502 13.293 13.558 1.00 95.00 94 VAL A O 1
ATOM 719 N N . GLY A 1 95 ? 0.062 13.844 15.692 1.00 92.88 95 GLY A N 1
ATOM 720 C CA . GLY A 1 95 ? 1.307 14.585 15.886 1.00 92.88 95 GLY A CA 1
ATOM 721 C C . GLY A 1 95 ? 1.407 15.758 14.903 1.00 92.88 95 GLY A C 1
ATOM 722 O O . GLY A 1 95 ? 0.510 16.598 14.829 1.00 92.88 95 GLY A O 1
ATOM 723 N N . ASN A 1 96 ? 2.477 15.787 14.107 1.00 93.75 96 ASN A N 1
ATOM 724 C CA . ASN A 1 96 ? 2.766 16.874 13.163 1.00 93.75 96 ASN A CA 1
ATOM 725 C C . ASN A 1 96 ? 2.242 16.623 11.739 1.00 93.75 96 ASN A C 1
ATOM 727 O O . ASN A 1 96 ? 2.536 17.402 10.832 1.00 93.75 96 ASN A O 1
ATOM 731 N N . THR A 1 97 ? 1.496 15.543 11.513 1.00 95.00 97 THR A N 1
ATOM 732 C CA . THR A 1 97 ? 1.015 15.155 10.180 1.00 95.00 97 THR A CA 1
ATOM 733 C C . THR A 1 97 ? -0.473 14.842 10.179 1.00 95.00 97 THR A C 1
ATOM 735 O O . THR A 1 97 ? -1.024 14.401 11.183 1.00 95.00 97 THR A O 1
ATOM 738 N N . GLU A 1 98 ? -1.110 15.010 9.026 1.00 97.50 98 GLU A N 1
ATOM 739 C CA . GLU A 1 98 ? -2.455 14.501 8.784 1.00 97.50 98 GLU A CA 1
ATOM 740 C C . GLU A 1 98 ? -2.360 13.035 8.335 1.00 97.50 98 GLU A C 1
ATOM 742 O O . GLU A 1 98 ? -1.748 12.729 7.307 1.00 97.50 98 GLU A O 1
ATOM 747 N N . ALA A 1 99 ? -2.923 12.131 9.135 1.00 97.44 99 ALA A N 1
ATOM 748 C CA . ALA A 1 99 ? -2.889 10.690 8.921 1.00 97.44 99 ALA A CA 1
ATOM 749 C C . ALA A 1 99 ? -4.270 10.150 8.546 1.00 97.44 99 ALA A C 1
ATOM 751 O O . ALA A 1 99 ? -5.297 10.687 8.954 1.00 97.44 99 ALA A O 1
ATOM 752 N N . VAL A 1 100 ? -4.288 9.060 7.789 1.00 97.19 100 VAL A N 1
ATOM 753 C CA . VAL A 1 100 ? -5.494 8.371 7.336 1.00 97.19 100 VAL A CA 1
ATOM 754 C C . VAL A 1 100 ? -5.282 6.861 7.402 1.00 97.19 100 VAL A C 1
ATOM 756 O O . VAL A 1 100 ? -4.201 6.353 7.092 1.00 97.19 100 VAL A O 1
ATOM 759 N N . ALA A 1 101 ? -6.319 6.140 7.823 1.00 96.81 101 ALA A N 1
ATOM 760 C CA . ALA A 1 101 ? -6.368 4.688 7.735 1.00 96.81 101 ALA A CA 1
ATOM 761 C C . ALA A 1 101 ? -7.090 4.272 6.451 1.00 96.81 101 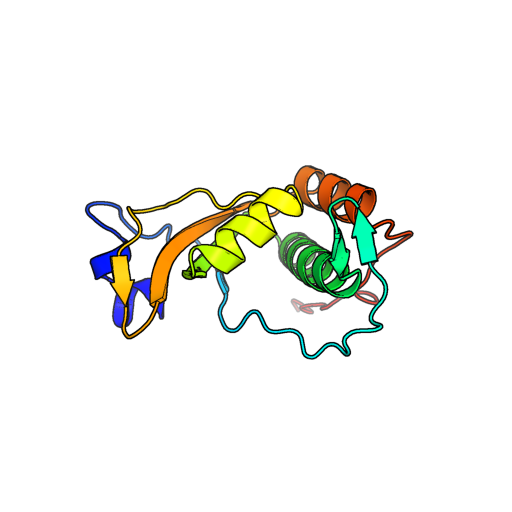ALA A C 1
ATOM 763 O O . ALA A 1 101 ? -8.113 4.855 6.078 1.00 96.81 101 ALA A O 1
ATOM 764 N N . GLY A 1 102 ? -6.585 3.245 5.778 1.00 95.69 102 GLY A N 1
ATOM 765 C CA . GLY A 1 102 ? -7.232 2.744 4.577 1.00 95.69 102 GLY A CA 1
ATOM 766 C C . GLY A 1 102 ? -6.807 1.344 4.180 1.00 95.69 102 GLY A C 1
ATOM 767 O O . GLY A 1 102 ? -5.919 0.741 4.782 1.00 95.69 102 GLY A O 1
ATOM 768 N N . PHE A 1 103 ? -7.474 0.855 3.146 1.00 96.31 103 PHE A N 1
ATOM 769 C CA . PHE A 1 103 ? -7.296 -0.455 2.550 1.00 96.31 103 PHE A CA 1
ATOM 770 C C . PHE A 1 103 ? -6.664 -0.331 1.160 1.00 96.31 103 PHE A C 1
ATOM 772 O O . PHE A 1 103 ? -7.088 0.487 0.339 1.00 96.31 103 PHE A O 1
ATOM 779 N N . LEU A 1 104 ? -5.656 -1.156 0.899 1.00 97.62 104 LEU A N 1
ATOM 780 C CA . LEU A 1 104 ? -4.992 -1.316 -0.386 1.00 97.62 104 LEU A CA 1
ATOM 781 C C . LEU A 1 104 ? -5.304 -2.702 -0.941 1.00 97.62 104 LEU A C 1
ATOM 783 O O . LEU A 1 104 ? -5.035 -3.713 -0.298 1.00 97.62 104 LEU A O 1
ATOM 787 N N . ASP A 1 105 ? -5.850 -2.730 -2.151 1.00 97.44 105 ASP A N 1
ATOM 788 C CA . ASP A 1 105 ? -6.198 -3.959 -2.862 1.00 97.44 105 ASP A CA 1
ATOM 789 C C . ASP A 1 105 ? -4.951 -4.751 -3.277 1.00 97.44 105 ASP A C 1
ATOM 791 O O . ASP A 1 105 ? -4.023 -4.194 -3.871 1.00 97.44 105 ASP A O 1
ATOM 795 N N . ILE A 1 106 ? -4.953 -6.059 -3.034 1.00 98.12 106 ILE A N 1
ATOM 796 C CA . ILE A 1 106 ? -3.934 -6.976 -3.547 1.00 98.12 106 ILE A CA 1
ATOM 797 C C . ILE A 1 106 ? -4.561 -7.781 -4.681 1.00 98.12 106 ILE A C 1
ATOM 799 O O . ILE A 1 106 ? -5.325 -8.718 -4.475 1.00 98.12 106 ILE A O 1
ATOM 803 N N . SER A 1 107 ? -4.225 -7.409 -5.913 1.00 98.06 107 SER A N 1
ATOM 804 C CA . SER A 1 107 ? -4.722 -8.093 -7.104 1.00 98.06 107 SER A CA 1
ATOM 805 C C . SER A 1 107 ? -3.723 -8.040 -8.254 1.00 98.06 107 SER A C 1
ATOM 807 O O . SER A 1 107 ? -2.891 -7.131 -8.357 1.00 98.06 107 SER A O 1
ATOM 809 N N . TYR A 1 108 ? -3.856 -8.983 -9.191 1.00 97.69 108 TYR A N 1
ATOM 810 C CA . TYR A 1 108 ? -3.110 -8.950 -10.451 1.00 97.69 108 TYR A CA 1
ATOM 811 C C . TYR A 1 108 ? -3.365 -7.661 -11.238 1.00 97.69 108 TYR A C 1
ATOM 813 O O . TYR A 1 108 ? -2.443 -7.116 -11.841 1.00 97.69 108 TYR A O 1
ATOM 821 N N . ALA A 1 109 ? -4.591 -7.130 -11.206 1.00 98.12 109 ALA A N 1
ATOM 822 C CA . ALA A 1 109 ? -4.916 -5.875 -11.874 1.00 98.12 109 ALA A CA 1
ATOM 823 C C . ALA A 1 109 ? -4.121 -4.702 -11.280 1.00 98.12 109 ALA A C 1
ATOM 825 O O . ALA A 1 109 ? -3.563 -3.894 -12.025 1.00 98.12 109 ALA A O 1
ATOM 826 N N . SER A 1 110 ? -4.027 -4.625 -9.950 1.00 98.12 110 SER A N 1
ATOM 827 C CA . SER A 1 110 ? -3.208 -3.626 -9.256 1.00 98.12 110 SER A CA 1
ATOM 828 C C . SER A 1 110 ? -1.720 -3.787 -9.576 1.00 98.12 110 SER A C 1
ATOM 830 O O . SER A 1 110 ? -1.069 -2.798 -9.925 1.00 98.12 110 SER A O 1
ATOM 832 N N . LEU A 1 111 ? -1.202 -5.021 -9.587 1.00 98.12 111 LEU A N 1
ATOM 833 C CA . LEU A 1 111 ? 0.188 -5.301 -9.964 1.00 98.12 111 LEU A CA 1
ATOM 834 C C . LEU A 1 111 ? 0.508 -4.838 -11.392 1.00 98.12 111 LEU A C 1
ATOM 836 O O . LEU A 1 111 ? 1.530 -4.190 -11.620 1.00 98.12 111 LEU A O 1
ATOM 840 N N . LEU A 1 112 ? -0.367 -5.135 -12.357 1.00 97.56 112 LEU A N 1
ATOM 841 C CA . LEU A 1 112 ? -0.173 -4.741 -13.754 1.00 97.56 112 LEU A CA 1
ATOM 842 C C . LEU A 1 112 ? -0.141 -3.219 -13.918 1.00 97.56 112 LEU A C 1
ATOM 844 O O . LEU A 1 112 ? 0.720 -2.703 -14.632 1.00 97.56 112 LEU A O 1
ATOM 848 N N . ARG A 1 113 ? -1.026 -2.488 -13.226 1.00 97.38 113 ARG A N 1
ATOM 849 C CA . ARG A 1 113 ? -1.026 -1.017 -13.251 1.00 97.38 113 ARG A CA 1
ATOM 850 C C . ARG A 1 113 ? 0.268 -0.436 -12.676 1.00 97.38 113 ARG A C 1
ATOM 852 O O . ARG A 1 113 ? 0.869 0.433 -13.313 1.00 97.38 113 ARG A O 1
ATOM 859 N N . ILE A 1 114 ? 0.727 -0.953 -11.531 1.00 97.50 114 ILE A N 1
ATOM 860 C CA . ILE A 1 114 ? 1.996 -0.545 -10.907 1.00 97.50 114 ILE A CA 1
ATOM 861 C C . ILE A 1 114 ? 3.175 -0.822 -11.840 1.00 97.50 114 ILE A C 1
ATOM 863 O O . ILE A 1 114 ? 3.968 0.083 -12.089 1.00 97.50 114 ILE A O 1
ATOM 867 N N . ARG A 1 115 ? 3.283 -2.035 -12.396 1.00 96.56 115 ARG A N 1
ATOM 868 C CA . ARG A 1 115 ? 4.386 -2.400 -13.299 1.00 96.56 115 ARG A CA 1
ATOM 869 C C . ARG A 1 115 ? 4.400 -1.536 -14.553 1.00 96.56 115 ARG A C 1
ATOM 871 O O . ARG A 1 115 ? 5.455 -1.028 -14.928 1.00 96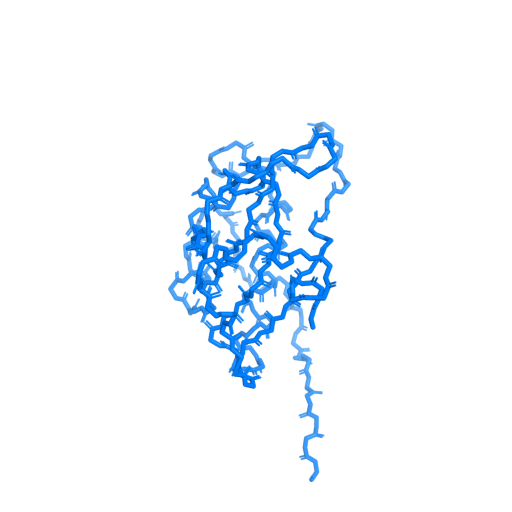.56 115 ARG A O 1
ATOM 878 N N . TRP A 1 116 ? 3.234 -1.309 -15.158 1.00 95.94 116 TRP A N 1
ATOM 879 C CA . TRP A 1 116 ? 3.113 -0.466 -16.344 1.00 95.94 116 TRP A CA 1
ATOM 880 C C . TRP A 1 116 ? 3.547 0.980 -16.063 1.00 95.94 116 TRP A C 1
ATOM 882 O O . TRP A 1 116 ? 4.370 1.534 -16.793 1.00 95.94 116 TRP A O 1
ATOM 892 N N . ARG A 1 117 ? 3.066 1.587 -14.967 1.00 95.88 117 ARG A N 1
ATOM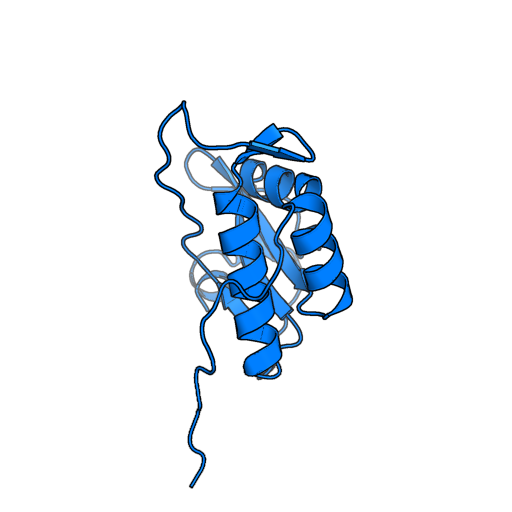 893 C CA . ARG A 1 117 ? 3.476 2.944 -14.561 1.00 95.88 117 ARG A CA 1
ATOM 894 C C . ARG A 1 117 ? 4.954 3.022 -14.169 1.00 95.88 117 ARG A C 1
ATOM 896 O O . ARG A 1 117 ? 5.630 3.993 -14.517 1.00 95.88 117 ARG A O 1
ATOM 903 N N . GLY A 1 118 ? 5.443 2.004 -13.471 1.00 95.81 118 GLY A N 1
ATOM 904 C CA . GLY A 1 118 ? 6.816 1.893 -12.991 1.00 95.81 118 GLY A CA 1
ATOM 905 C C . GLY A 1 118 ? 7.836 1.506 -14.055 1.00 95.81 118 GLY A C 1
ATOM 906 O O . GLY A 1 118 ? 9.026 1.576 -13.776 1.00 95.81 118 GLY A O 1
ATOM 907 N N . ARG A 1 119 ? 7.391 1.132 -15.266 1.00 95.50 119 ARG A N 1
ATOM 908 C CA . ARG A 1 119 ? 8.238 0.561 -16.331 1.00 95.50 119 ARG A CA 1
ATOM 909 C C . ARG A 1 119 ? 9.026 -0.665 -15.850 1.00 95.50 119 ARG A C 1
ATOM 911 O O . ARG A 1 119 ? 10.187 -0.850 -16.203 1.00 95.50 119 ARG A O 1
ATOM 918 N N . LEU A 1 120 ? 8.385 -1.484 -15.020 1.00 94.62 120 LEU A N 1
ATOM 919 C CA . LEU A 1 120 ? 8.978 -2.694 -14.461 1.00 94.62 120 LEU A CA 1
ATOM 920 C C . LEU A 1 120 ? 8.788 -3.849 -15.446 1.00 94.62 120 LEU A C 1
ATOM 922 O O . LEU A 1 120 ? 7.663 -4.144 -15.848 1.00 94.62 120 LEU A O 1
ATOM 926 N N . ASN A 1 121 ? 9.884 -4.512 -15.815 1.00 90.81 121 ASN A N 1
ATOM 927 C CA . ASN A 1 121 ? 9.886 -5.552 -16.852 1.00 90.81 121 ASN A CA 1
ATOM 928 C C . ASN A 1 121 ? 9.710 -6.979 -16.305 1.00 90.81 121 ASN A C 1
ATOM 930 O O . ASN A 1 121 ? 9.715 -7.937 -17.073 1.00 90.81 121 ASN A O 1
ATOM 934 N N . GLY A 1 122 ? 9.556 -7.141 -14.992 1.00 89.62 122 GLY A N 1
ATOM 935 C CA . GLY A 1 122 ? 9.436 -8.450 -14.364 1.00 89.62 122 GLY A CA 1
ATOM 936 C C . GLY A 1 122 ? 9.106 -8.363 -12.875 1.00 89.62 122 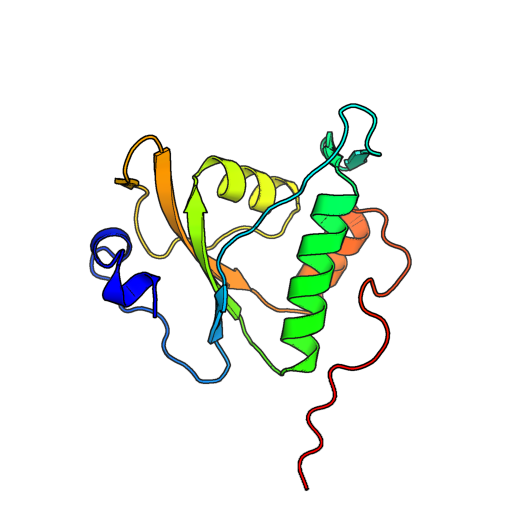GLY A C 1
ATOM 937 O O . GLY A 1 122 ? 8.831 -7.268 -12.376 1.00 89.62 122 GLY A O 1
ATOM 938 N N . PRO A 1 123 ? 9.099 -9.515 -12.184 1.00 91.75 123 PRO A N 1
ATOM 939 C CA . PRO A 1 123 ? 9.021 -9.569 -10.732 1.00 91.75 123 PRO A CA 1
ATOM 940 C C . PRO A 1 123 ? 10.148 -8.773 -10.081 1.00 91.75 123 PRO A C 1
ATOM 942 O O . PRO A 1 123 ? 11.282 -8.798 -10.562 1.00 91.75 123 PRO A O 1
ATOM 945 N N . VAL A 1 124 ? 9.828 -8.082 -8.991 1.00 94.06 124 VAL A N 1
ATOM 946 C CA . VAL A 1 124 ? 10.831 -7.389 -8.166 1.00 94.06 124 VAL A CA 1
ATOM 947 C C . VAL A 1 124 ? 11.282 -8.256 -6.995 1.00 94.06 124 VAL A C 1
ATOM 949 O O . VAL A 1 124 ? 12.383 -8.073 -6.479 1.00 94.06 124 VAL A O 1
ATOM 952 N N . LEU A 1 125 ? 10.465 -9.236 -6.607 1.00 91.50 125 LEU A N 1
ATOM 953 C CA . LEU A 1 125 ? 10.854 -10.300 -5.692 1.00 91.50 125 LEU A CA 1
ATOM 954 C C . LEU A 1 125 ? 11.384 -11.507 -6.482 1.00 91.50 125 LEU A C 1
ATOM 956 O O . LEU A 1 125 ? 10.740 -11.984 -7.417 1.00 91.50 125 LEU A O 1
ATOM 960 N N . TRP A 1 126 ? 12.546 -12.036 -6.090 1.00 78.00 126 TRP A N 1
ATOM 961 C CA . TRP A 1 126 ? 13.054 -13.314 -6.603 1.00 78.00 126 TRP A CA 1
ATOM 962 C C . TRP A 1 126 ? 12.367 -14.481 -5.847 1.00 78.00 126 TRP A C 1
ATOM 964 O O . TRP A 1 126 ? 12.241 -14.434 -4.628 1.00 78.00 126 TRP A O 1
ATOM 974 N N . GLN A 1 127 ? 11.857 -15.475 -6.592 1.00 64.06 127 GLN A N 1
ATOM 975 C CA . GLN A 1 127 ? 10.951 -16.587 -6.198 1.00 64.06 127 GLN A CA 1
ATOM 976 C C . GLN A 1 127 ? 11.256 -17.347 -4.880 1.00 64.06 127 GLN A C 1
ATOM 978 O O . GLN A 1 127 ? 12.419 -17.523 -4.533 1.00 64.06 127 GLN A O 1
ATOM 983 N N . PRO A 1 128 ? 10.248 -18.065 -4.331 1.00 53.91 128 PRO A N 1
ATOM 984 C CA . PRO A 1 128 ? 9.078 -17.571 -3.611 1.00 53.91 128 PRO A CA 1
ATOM 985 C C . PRO A 1 128 ? 9.414 -17.460 -2.114 1.00 53.91 128 PRO A C 1
ATOM 987 O O . PRO A 1 128 ? 10.224 -18.226 -1.591 1.00 53.91 128 PRO A O 1
ATOM 990 N N . VAL A 1 129 ? 8.717 -16.594 -1.375 1.00 50.38 129 VAL A N 1
ATOM 991 C CA . VAL A 1 129 ? 8.598 -16.778 0.080 1.00 50.38 129 VAL A CA 1
ATOM 992 C C . VAL A 1 129 ? 7.718 -18.017 0.292 1.00 50.38 129 VAL A C 1
ATOM 994 O O . VAL A 1 129 ? 6.510 -17.912 0.470 1.00 50.38 129 VAL A O 1
ATOM 997 N N . LEU A 1 130 ? 8.301 -19.208 0.126 1.00 42.88 130 LEU A N 1
ATOM 998 C CA . LEU A 1 130 ? 7.637 -20.485 0.355 1.00 42.88 130 LEU A CA 1
ATOM 999 C C . LEU A 1 130 ? 7.362 -20.611 1.849 1.00 42.88 130 LEU A C 1
ATOM 1001 O O . LEU A 1 130 ? 8.287 -20.756 2.647 1.00 42.88 130 LEU A O 1
ATOM 1005 N N . ILE A 1 131 ? 6.086 -20.653 2.211 1.00 44.75 131 ILE A N 1
ATOM 1006 C CA . ILE A 1 131 ? 5.675 -21.455 3.355 1.00 44.75 131 ILE A CA 1
ATOM 1007 C C . ILE A 1 131 ? 5.685 -22.899 2.847 1.00 44.75 131 ILE A C 1
ATOM 1009 O O . ILE A 1 131 ? 4.830 -23.292 2.057 1.00 44.75 131 ILE A O 1
ATOM 1013 N N . GLN A 1 132 ? 6.681 -23.687 3.259 1.00 36.66 132 GLN A N 1
ATOM 1014 C CA . GLN A 1 132 ? 6.518 -25.138 3.267 1.00 36.66 132 GLN A CA 1
ATOM 1015 C C . GLN A 1 132 ? 5.439 -25.455 4.302 1.00 36.66 132 GLN A C 1
ATOM 1017 O O . GLN A 1 132 ? 5.690 -25.415 5.504 1.00 36.66 132 GLN A O 1
ATOM 1022 N N . SER A 1 133 ? 4.228 -25.737 3.838 1.00 41.50 133 SER A N 1
ATOM 1023 C CA . SER A 1 133 ? 3.271 -26.499 4.629 1.00 41.50 133 SER A CA 1
ATOM 1024 C C . SER A 1 133 ? 3.633 -27.973 4.452 1.00 41.50 133 SER A C 1
ATOM 1026 O O . SER A 1 133 ? 3.489 -28.507 3.352 1.00 41.50 133 SER A O 1
ATOM 1028 N N . ALA A 1 134 ? 4.186 -28.577 5.504 1.00 39.31 134 ALA A N 1
ATOM 1029 C CA . ALA A 1 134 ? 4.221 -30.028 5.671 1.00 39.31 134 ALA A CA 1
ATOM 1030 C C . ALA A 1 134 ? 2.853 -30.529 6.150 1.00 39.31 134 ALA A C 1
ATOM 1032 O O . ALA A 1 134 ? 2.174 -29.755 6.867 1.00 39.31 134 ALA A O 1
#

Radius of gyration: 15.38 Å; chains: 1; bounding box: 37×47×36 Å

Foldseek 3Di:
DCCVPPVVVQQPPHDDPDDPLEEEDDDPDDDDDPPAPAFALRHGLVLLLVVLQVLQQSVLVNHQKYKYKDFVVVQVVCVSLVFHWAFNGDFDDDPPTTITIGITGRDPVSSVSSCVRSVPPDRSDDDDPDPPDD

Secondary structure (DSSP, 8-state):
-HHHHH-GGGGTTPPP---TTEEEE--------TT--B-GGG-BHHHHHHHHHHHHHHHHTT--EEEEEEEHHHHHHHHHTT---EESS--EEETTEEEEEEEEE-SHHHHHHHHHHHT--S-SS-S-------

pLDDT: mean 91.26, std 12.26, range [36.66, 98.12]